Protein AF-M7SYP3-F1 (afdb_monomer_lite)

Secondary structure (DSSP, 8-state):
---S-HHHHHHHHHHHHHHHHHHHHHHHHHHHHHHHHHHHHHHHHHHHTTTS---------SS---EEEETTEEEEEPTTSSEEEE-TT----GGGS-SEEEETTEEEEE-TTS-EEEHHHHHHHHHHTT----SS--TTB-TT--B-------------------

Foldseek 3Di:
DDDDDVVVVVVVVVVVVVVVVVVVVVVVVVVVVVVVVVVVVVVVVVVVVQPDDDDDDDDDDDDPFQWDADLNFIWTQDPPNFKTHGDPPDPDALVSQDQWDDDDNWIWGRDPRNITGTPVVVVVVVVVVPPDPDPDDDPQDDPVGDGPPPDDDDDDPDDDDDDDDD

Organism: Eutypa lata (strain UCR-EL1) (NCBI:txid1287681)

Radius of gyration: 29.32 Å; chains: 1; bounding box: 77×57×72 Å

pLDDT: mean 72.44, std 20.49, range [32.34, 97.69]

Sequence (166 aa):
MQLINSTVYEKEAQSRSNAIEQTHRHKQLQKDNQEKAQFANFARQHAINATAPPSSMPGSGPASRFEILIDGISFQVLKGGNKLVKLPGDINPPNATPKVAFVGDVKFHRTRNGNLVRHGIVKAQQLVGGVKKVNEQCKTFSWNGIVFLKRTGFAYLFNYFSLAVW

Structure (mmCIF, N/CA/C/O backbone):
data_AF-M7SYP3-F1
#
_entry.id   AF-M7SYP3-F1
#
loop_
_atom_site.group_PDB
_atom_site.id
_atom_site.type_symbol
_atom_site.label_atom_id
_atom_site.label_alt_id
_atom_site.label_comp_id
_atom_site.label_asym_id
_atom_site.label_entity_id
_atom_site.label_seq_id
_atom_site.pdbx_PDB_ins_code
_atom_site.Cartn_x
_atom_site.Cartn_y
_atom_site.Cartn_z
_atom_site.occupancy
_atom_site.B_iso_or_equiv
_atom_site.auth_seq_id
_atom_site.auth_comp_id
_atom_site.auth_asym_id
_atom_site.auth_atom_id
_atom_site.pdbx_PDB_model_num
ATOM 1 N N . MET A 1 1 ? -49.955 3.562 43.962 1.00 47.97 1 MET A N 1
ATOM 2 C CA . MET A 1 1 ? -48.692 2.858 44.270 1.00 47.97 1 MET A CA 1
ATOM 3 C C . MET A 1 1 ? -47.768 2.982 43.066 1.00 47.97 1 MET A C 1
ATOM 5 O O . MET A 1 1 ? -48.069 2.391 42.039 1.00 47.97 1 MET A O 1
ATOM 9 N N . GLN A 1 2 ? -46.721 3.808 43.138 1.00 66.06 2 GLN A N 1
ATOM 10 C CA . GLN A 1 2 ? -45.706 3.904 42.078 1.00 66.06 2 GLN A CA 1
ATOM 11 C C . GLN A 1 2 ? -44.607 2.878 42.374 1.00 66.06 2 GLN A C 1
ATOM 13 O O . GLN A 1 2 ? -44.009 2.906 43.444 1.00 66.06 2 GLN A O 1
ATOM 18 N N . LEU A 1 3 ? -44.411 1.929 41.456 1.00 67.81 3 LEU A N 1
ATOM 19 C CA . LEU A 1 3 ? -43.646 0.699 41.694 1.00 67.81 3 LEU A CA 1
ATOM 20 C C . LEU A 1 3 ? -42.118 0.854 41.574 1.00 67.81 3 LEU A C 1
ATOM 22 O O . LEU A 1 3 ? -41.397 -0.093 41.866 1.00 67.81 3 LEU A O 1
ATOM 26 N N . ILE A 1 4 ? -41.607 2.001 41.118 1.00 70.25 4 ILE A N 1
ATOM 27 C CA . ILE A 1 4 ? -40.186 2.169 40.787 1.00 70.25 4 ILE A CA 1
ATOM 28 C C . ILE A 1 4 ? -39.718 3.538 41.278 1.00 70.25 4 ILE A C 1
ATOM 30 O O . ILE A 1 4 ? -40.290 4.564 40.915 1.00 70.25 4 ILE A O 1
ATOM 34 N N . ASN A 1 5 ? -38.661 3.554 42.090 1.00 83.81 5 ASN A N 1
ATOM 35 C CA . ASN A 1 5 ? -37.978 4.783 42.486 1.00 83.81 5 ASN A CA 1
ATOM 36 C C . ASN A 1 5 ? -37.242 5.363 41.264 1.00 83.81 5 ASN A C 1
ATOM 38 O O . ASN A 1 5 ? -36.190 4.858 40.868 1.00 83.81 5 ASN A O 1
ATOM 42 N N . SER A 1 6 ? -37.796 6.412 40.654 1.00 81.94 6 SER A N 1
ATOM 43 C CA . SER A 1 6 ? -37.253 7.050 39.443 1.00 81.94 6 SER A CA 1
ATOM 44 C C . SER A 1 6 ? -35.824 7.573 39.626 1.00 81.94 6 SER A C 1
ATOM 46 O O . SER A 1 6 ? -35.004 7.460 38.719 1.00 81.94 6 SER A O 1
ATOM 48 N N . THR A 1 7 ? -35.498 8.061 40.821 1.00 85.38 7 THR A N 1
ATOM 49 C CA . THR A 1 7 ? -34.176 8.604 41.173 1.00 85.38 7 THR A CA 1
ATOM 50 C C . THR A 1 7 ? -33.072 7.544 41.172 1.00 85.38 7 THR A C 1
ATOM 52 O O . THR A 1 7 ? -31.939 7.819 40.777 1.00 85.38 7 THR A O 1
ATOM 55 N N . VAL A 1 8 ? -33.392 6.311 41.579 1.00 85.56 8 VAL A N 1
ATOM 56 C CA . VAL A 1 8 ? -32.447 5.182 41.567 1.00 85.56 8 VAL A CA 1
ATOM 57 C C . VAL A 1 8 ? -32.167 4.755 40.129 1.00 85.56 8 VAL A C 1
ATOM 59 O O . VAL A 1 8 ? -31.009 4.563 39.759 1.00 85.56 8 VAL A O 1
ATOM 62 N N . TYR A 1 9 ? -33.211 4.687 39.300 1.00 85.31 9 TYR A N 1
ATOM 63 C CA . TYR A 1 9 ? -33.079 4.333 37.890 1.00 85.31 9 TYR A CA 1
ATOM 64 C C . TYR A 1 9 ? -32.232 5.350 37.114 1.00 85.31 9 TYR A C 1
ATOM 66 O O . TYR A 1 9 ? -31.342 4.963 36.361 1.00 85.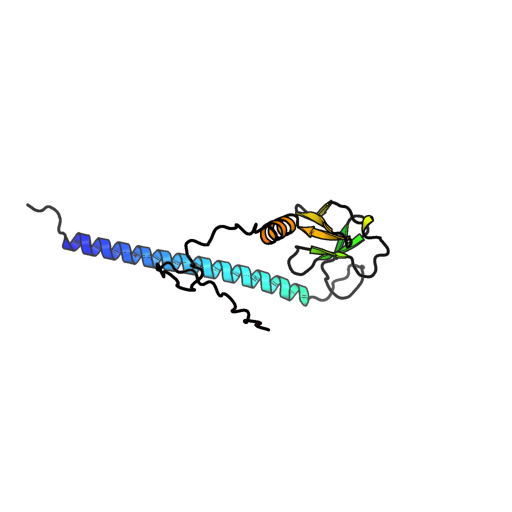31 9 TYR A O 1
ATOM 74 N N . GLU A 1 10 ? -32.460 6.647 37.328 1.00 90.12 10 GLU A N 1
ATOM 75 C CA . GLU A 1 10 ? -31.697 7.710 36.667 1.00 90.12 10 GLU A CA 1
ATOM 76 C C . GLU A 1 10 ? -30.211 7.678 37.057 1.00 90.12 10 GLU A C 1
ATOM 78 O O . GLU A 1 10 ? -29.333 7.724 36.190 1.00 90.12 10 GLU A O 1
ATOM 83 N N . LYS A 1 11 ? -29.913 7.483 38.349 1.00 91.56 11 LYS A N 1
ATOM 84 C CA . LYS A 1 11 ? -28.536 7.348 38.846 1.00 91.56 11 LYS A CA 1
ATOM 85 C C . LYS A 1 11 ? -27.820 6.137 38.240 1.00 91.56 11 LYS A C 1
ATOM 87 O O . LYS A 1 11 ? -26.661 6.245 37.831 1.00 91.56 11 LYS A O 1
ATOM 92 N N . GLU A 1 12 ? -28.490 4.987 38.165 1.00 92.88 12 GLU A N 1
ATOM 93 C CA . GLU A 1 12 ? -27.928 3.790 37.532 1.00 92.88 12 GLU A CA 1
ATOM 94 C C . GLU A 1 12 ? -27.741 3.963 36.024 1.00 92.88 12 GLU A C 1
ATOM 96 O O . GLU A 1 12 ? -26.705 3.565 35.490 1.00 92.88 12 GLU A O 1
ATOM 101 N N . ALA A 1 13 ? -28.700 4.579 35.331 1.00 92.06 13 ALA A N 1
ATOM 102 C CA . ALA A 1 13 ? -28.605 4.845 33.899 1.00 92.06 13 ALA A CA 1
ATOM 103 C C . ALA A 1 13 ? -27.395 5.736 33.576 1.00 92.06 13 ALA A C 1
ATOM 105 O O . ALA A 1 13 ? -26.619 5.428 32.666 1.00 92.06 13 ALA A O 1
ATOM 106 N N . GLN A 1 14 ? -27.173 6.786 34.370 1.00 94.31 14 GLN A N 1
ATOM 107 C CA . GLN A 1 14 ? -26.025 7.672 34.203 1.00 94.31 14 GLN A CA 1
ATOM 108 C C . GLN A 1 14 ? -24.701 6.967 34.530 1.00 94.31 14 GLN A C 1
ATOM 110 O O . GLN A 1 14 ? -23.728 7.094 33.785 1.00 94.31 14 GLN A O 1
ATOM 115 N N . SER A 1 15 ? -24.669 6.153 35.591 1.00 95.69 15 SER A N 1
ATOM 116 C CA . SER A 1 15 ? -23.502 5.329 35.930 1.00 95.69 15 SER A CA 1
ATOM 117 C C . SER A 1 15 ? -23.137 4.358 34.801 1.00 95.69 15 SER A C 1
ATOM 119 O O . SER A 1 15 ? -21.968 4.273 34.419 1.00 95.69 15 SER A O 1
ATOM 121 N N . ARG A 1 16 ? -24.133 3.690 34.203 1.00 94.31 16 ARG A N 1
ATOM 122 C CA . ARG A 1 16 ? -23.935 2.788 33.058 1.00 94.31 16 ARG A CA 1
ATOM 123 C C . ARG A 1 16 ? -23.399 3.532 31.839 1.00 94.31 16 ARG A C 1
ATOM 125 O O . ARG A 1 16 ? -22.436 3.065 31.237 1.00 94.31 16 ARG A O 1
ATOM 132 N N . SER A 1 17 ? -23.963 4.694 31.504 1.00 96.12 17 SER A N 1
ATOM 133 C CA . SER A 1 17 ? -23.477 5.519 30.388 1.00 96.12 17 SER A CA 1
ATOM 134 C C . SER A 1 17 ? -22.006 5.909 30.568 1.00 96.12 17 SER A C 1
ATOM 136 O O . SER A 1 17 ? -21.203 5.749 29.649 1.00 96.12 17 SER A O 1
ATOM 138 N N . ASN A 1 18 ? -21.627 6.343 31.772 1.00 96.88 18 ASN A N 1
ATOM 139 C CA . ASN A 1 18 ? -20.250 6.734 32.078 1.00 96.88 18 ASN A CA 1
ATOM 140 C C . ASN A 1 18 ? -19.284 5.542 31.989 1.00 96.88 18 ASN A C 1
ATOM 142 O O . ASN A 1 18 ? -18.198 5.665 31.421 1.00 96.88 18 ASN A O 1
ATOM 146 N N . ALA A 1 19 ? -19.679 4.374 32.506 1.00 95.69 19 ALA A N 1
ATOM 147 C CA . ALA A 1 19 ? -18.867 3.160 32.437 1.00 95.69 19 ALA A CA 1
ATOM 148 C C . ALA A 1 19 ? -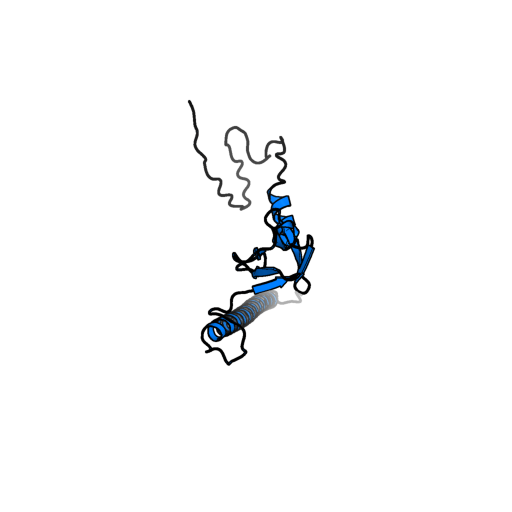18.667 2.674 30.989 1.00 95.69 19 ALA A C 1
ATOM 150 O O . ALA A 1 19 ? -17.572 2.239 30.615 1.00 95.69 19 ALA A O 1
ATOM 151 N N . ILE A 1 20 ? -19.704 2.790 30.151 1.00 96.88 20 ILE A N 1
ATOM 152 C CA . ILE A 1 20 ? -19.629 2.485 28.717 1.00 96.88 20 ILE A CA 1
ATOM 153 C C . ILE A 1 20 ? -18.622 3.421 28.047 1.00 96.88 20 ILE A C 1
ATOM 155 O O . ILE A 1 20 ? -17.693 2.947 27.391 1.00 96.88 20 ILE A O 1
ATOM 159 N N . GLU A 1 21 ? -18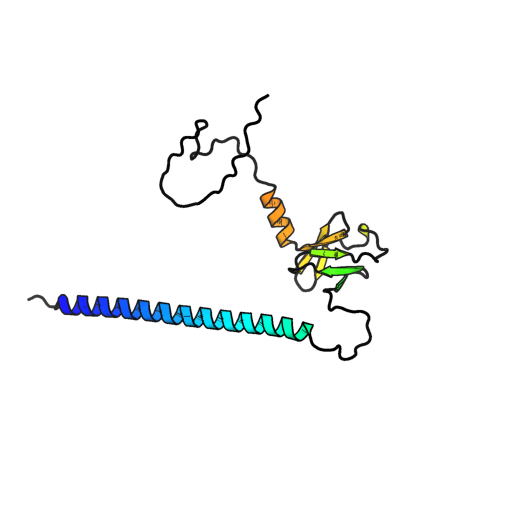.735 4.732 28.259 1.00 96.94 21 GLU A N 1
ATOM 160 C CA . GLU A 1 21 ? -17.829 5.706 27.651 1.00 96.94 21 GLU A CA 1
ATOM 161 C C . GLU A 1 21 ? -16.367 5.489 28.078 1.00 96.94 21 GLU A C 1
ATOM 163 O O . GLU A 1 21 ? -15.464 5.484 27.236 1.00 96.94 21 GLU A O 1
ATOM 168 N N . GLN A 1 22 ? -16.126 5.224 29.364 1.00 96.75 22 GLN A N 1
ATOM 169 C CA . GLN A 1 22 ? -14.796 4.882 29.875 1.00 96.75 22 GLN A CA 1
ATOM 170 C C . GLN A 1 22 ? -14.231 3.624 29.203 1.00 96.75 22 GLN A C 1
ATOM 172 O O . GLN A 1 22 ? -13.072 3.612 28.778 1.00 96.75 22 GLN A O 1
ATOM 177 N N . THR A 1 23 ? -15.058 2.590 29.035 1.00 97.06 23 THR A N 1
ATOM 178 C CA . THR A 1 23 ? -14.661 1.347 28.360 1.00 97.06 23 THR A CA 1
ATOM 179 C C . THR A 1 23 ? -14.327 1.589 26.886 1.00 97.06 23 THR A C 1
ATOM 181 O O . THR A 1 23 ? -13.336 1.056 26.383 1.00 97.06 23 THR A O 1
ATOM 184 N N . HIS A 1 24 ? -15.110 2.413 26.185 1.00 96.88 24 HIS A N 1
ATOM 185 C CA . HIS A 1 24 ? -14.836 2.785 24.795 1.00 96.88 24 HIS A CA 1
ATOM 186 C C . HIS A 1 24 ? -13.500 3.520 24.655 1.00 96.88 24 HIS A C 1
ATOM 188 O O . HIS A 1 24 ? -12.691 3.151 23.802 1.00 96.88 24 HIS A O 1
ATOM 194 N N . ARG A 1 25 ? -13.233 4.501 25.526 1.00 97.44 25 ARG A N 1
ATOM 195 C CA . ARG A 1 25 ? -11.963 5.244 25.537 1.00 97.44 25 ARG A CA 1
ATOM 196 C C . ARG A 1 25 ? -10.770 4.326 25.802 1.00 97.44 25 ARG A C 1
ATOM 198 O O . ARG A 1 25 ? -9.766 4.415 25.101 1.00 97.44 25 ARG A O 1
ATOM 205 N N . HIS A 1 26 ? -10.894 3.409 26.762 1.00 97.06 26 HIS A N 1
ATOM 206 C CA . HIS A 1 26 ? -9.837 2.444 27.066 1.00 97.06 26 HIS A CA 1
ATOM 207 C C . HIS A 1 26 ? -9.535 1.522 25.875 1.00 97.06 26 HIS A C 1
ATOM 209 O O . HIS A 1 26 ? -8.374 1.349 25.505 1.00 97.06 26 HIS A O 1
ATOM 215 N N . LYS A 1 27 ? -10.574 0.975 25.226 1.00 97.69 27 LYS A N 1
ATOM 216 C CA . LYS A 1 27 ? -10.414 0.126 24.034 1.00 97.69 27 LYS A CA 1
ATOM 217 C C . LYS A 1 27 ? -9.771 0.876 22.869 1.00 97.69 27 LYS A C 1
ATOM 219 O O . LYS A 1 27 ? -8.949 0.289 22.170 1.00 97.69 27 LYS A O 1
ATOM 224 N N . GLN A 1 28 ? -10.130 2.143 22.661 1.00 96.75 28 GLN A N 1
ATOM 225 C CA . GLN A 1 28 ? -9.520 2.958 21.612 1.00 96.75 28 GLN A CA 1
ATOM 226 C C . GLN A 1 28 ? -8.026 3.155 21.877 1.00 96.75 28 GLN A C 1
ATOM 228 O O . GLN A 1 28 ? -7.212 2.829 21.022 1.00 96.75 28 GLN A O 1
ATOM 233 N N . LEU A 1 29 ? -7.660 3.565 23.094 1.00 97.69 29 LEU A N 1
ATOM 234 C CA . LEU A 1 29 ? -6.260 3.754 23.472 1.00 97.69 29 LEU A CA 1
ATOM 235 C C . LEU A 1 29 ? -5.443 2.460 23.325 1.00 97.69 29 LEU A C 1
ATOM 237 O O . LEU A 1 29 ? -4.293 2.491 22.890 1.00 97.69 29 LEU A O 1
ATOM 241 N N . GLN A 1 30 ? -6.029 1.312 23.675 1.00 97.25 30 GLN A N 1
ATOM 242 C CA . GLN A 1 30 ? -5.369 0.018 23.520 1.00 97.25 30 GLN A CA 1
ATOM 243 C C . GLN A 1 30 ? -5.082 -0.301 22.046 1.00 97.25 30 GLN A C 1
ATOM 245 O O . GLN A 1 30 ? -3.974 -0.736 21.734 1.00 97.25 30 GLN A O 1
ATOM 250 N N . LYS A 1 31 ? -6.044 -0.057 21.147 1.00 96.88 31 LYS A N 1
ATOM 251 C CA . LYS A 1 31 ? -5.855 -0.233 19.699 1.00 96.88 31 LYS A CA 1
ATOM 252 C C . LYS A 1 31 ? -4.801 0.721 19.153 1.00 96.88 31 LYS A C 1
ATOM 254 O O . LYS A 1 31 ? -3.853 0.262 18.525 1.00 96.88 31 LYS A O 1
ATOM 259 N N . ASP A 1 32 ? -4.903 2.005 19.484 1.00 97.00 32 ASP A N 1
ATOM 260 C CA . ASP A 1 32 ? -3.958 3.028 19.031 1.00 97.00 32 ASP A CA 1
ATOM 261 C C . ASP A 1 32 ? -2.521 2.683 19.464 1.00 97.00 32 ASP A C 1
ATOM 263 O O . ASP A 1 32 ? -1.574 2.786 18.683 1.00 97.00 32 ASP A O 1
ATOM 267 N N . ASN A 1 33 ? -2.344 2.199 20.698 1.00 97.00 33 ASN A N 1
ATOM 268 C CA . ASN A 1 33 ? -1.043 1.763 21.202 1.00 97.00 33 ASN A CA 1
ATOM 269 C C . ASN A 1 33 ? -0.518 0.514 20.481 1.00 97.00 33 ASN A C 1
ATOM 271 O O . ASN A 1 33 ? 0.679 0.438 20.190 1.00 97.00 33 ASN A O 1
ATOM 275 N N . GLN A 1 34 ? -1.386 -0.456 20.179 1.00 96.75 34 GLN A N 1
ATOM 276 C CA . GLN A 1 34 ? -1.009 -1.643 19.409 1.00 96.75 34 GLN A CA 1
ATOM 277 C C . GLN A 1 34 ? -0.577 -1.269 17.989 1.00 96.75 34 GLN A C 1
ATOM 279 O O . GLN A 1 34 ? 0.475 -1.720 17.537 1.00 96.75 34 GLN A O 1
ATOM 284 N N . GLU A 1 35 ? -1.338 -0.414 17.306 1.00 95.81 35 GLU A N 1
ATOM 285 C CA . GLU A 1 35 ? -1.024 0.061 15.955 1.00 95.81 35 GLU A CA 1
ATOM 286 C C . GLU A 1 35 ? 0.282 0.860 15.937 1.00 95.81 35 GLU A C 1
ATOM 288 O O . GLU A 1 35 ? 1.160 0.609 15.107 1.00 95.81 35 GLU A O 1
ATOM 293 N N . LYS A 1 36 ? 0.477 1.755 16.912 1.00 95.94 36 LYS A N 1
ATOM 294 C CA . LYS A 1 36 ? 1.719 2.522 17.062 1.00 95.94 36 LYS A CA 1
ATOM 295 C C . LYS A 1 36 ? 2.930 1.618 17.296 1.00 95.94 36 LYS A C 1
ATOM 297 O O . LYS A 1 36 ? 3.985 1.855 16.709 1.00 95.94 36 LYS A O 1
ATOM 302 N N . ALA A 1 37 ? 2.798 0.580 18.124 1.00 94.44 37 ALA A N 1
ATOM 303 C CA . ALA A 1 37 ? 3.874 -0.379 18.373 1.00 94.44 37 ALA A CA 1
ATOM 304 C C . ALA A 1 37 ? 4.199 -1.212 17.123 1.00 94.44 37 ALA A C 1
ATOM 306 O O . ALA A 1 37 ? 5.372 -1.379 16.784 1.00 94.44 37 ALA A O 1
ATOM 307 N N . GLN A 1 38 ? 3.177 -1.684 16.403 1.00 93.56 38 GLN A N 1
ATOM 308 C CA . GLN A 1 38 ? 3.350 -2.403 15.138 1.00 93.56 38 GLN A CA 1
ATOM 309 C C . GLN A 1 38 ? 4.062 -1.535 14.097 1.00 93.56 38 GLN A C 1
ATOM 311 O O . GLN A 1 38 ? 5.045 -1.973 13.496 1.00 93.56 38 GLN A O 1
ATOM 316 N N . PHE A 1 39 ? 3.637 -0.278 13.946 1.00 90.81 39 PHE A N 1
ATOM 317 C CA . PHE A 1 39 ? 4.274 0.670 13.038 1.00 90.81 39 PHE A CA 1
ATOM 318 C C . PHE A 1 39 ? 5.733 0.951 13.424 1.00 90.81 39 PHE A C 1
ATOM 320 O O . PHE A 1 39 ? 6.621 0.909 12.572 1.00 90.81 39 PHE A O 1
ATOM 327 N N . ALA A 1 40 ? 6.012 1.180 14.710 1.00 92.56 40 ALA A N 1
ATOM 328 C CA . ALA A 1 40 ? 7.372 1.406 15.192 1.00 92.56 40 ALA A CA 1
ATOM 329 C C . ALA A 1 40 ? 8.282 0.185 14.965 1.00 92.56 40 ALA A C 1
ATOM 331 O O . ALA A 1 40 ? 9.452 0.341 14.618 1.00 92.56 40 ALA A O 1
ATOM 332 N N . ASN A 1 41 ? 7.762 -1.033 15.127 1.00 89.38 41 ASN A N 1
ATOM 333 C CA . ASN A 1 41 ? 8.502 -2.262 14.836 1.00 89.38 41 ASN A CA 1
ATOM 334 C C . ASN A 1 41 ? 8.836 -2.376 13.349 1.00 89.38 41 ASN A C 1
ATOM 336 O O . ASN A 1 41 ? 9.992 -2.621 13.008 1.00 89.38 41 ASN A O 1
ATOM 340 N N . PHE A 1 42 ? 7.857 -2.127 12.479 1.00 88.25 42 PHE A N 1
ATOM 341 C CA . PHE A 1 42 ? 8.055 -2.135 11.033 1.00 88.25 42 PHE A CA 1
ATOM 342 C C . PHE A 1 42 ? 9.103 -1.099 10.593 1.00 88.25 42 PHE A C 1
ATOM 344 O O . PHE A 1 42 ? 10.027 -1.418 9.844 1.00 88.25 42 PHE A O 1
ATOM 351 N N . ALA A 1 43 ? 9.021 0.127 11.121 1.00 88.06 43 ALA A N 1
ATOM 352 C CA . ALA A 1 43 ? 9.989 1.184 10.837 1.00 88.06 43 ALA A CA 1
ATOM 353 C C . ALA A 1 43 ? 11.408 0.818 11.310 1.00 88.06 43 ALA A C 1
ATOM 355 O O . ALA A 1 43 ? 12.374 1.038 10.579 1.00 88.06 43 ALA A O 1
ATOM 356 N N . ARG A 1 44 ? 11.550 0.213 12.501 1.00 85.12 44 ARG A N 1
ATOM 357 C CA . ARG A 1 44 ? 12.848 -0.253 13.017 1.00 85.12 44 ARG A CA 1
ATOM 358 C C . ARG A 1 44 ? 13.434 -1.390 12.187 1.00 85.12 44 ARG A C 1
ATOM 360 O O . ARG A 1 44 ? 14.619 -1.346 11.889 1.00 85.12 44 ARG A O 1
ATOM 367 N N . GLN A 1 45 ? 12.631 -2.371 11.780 1.00 77.69 45 GLN A N 1
ATOM 368 C CA . GLN A 1 45 ? 13.089 -3.458 10.904 1.00 77.69 45 GLN A CA 1
ATOM 369 C C . GLN A 1 45 ? 13.614 -2.916 9.568 1.00 77.69 45 GLN A C 1
ATOM 371 O O . GLN A 1 45 ? 14.686 -3.311 9.115 1.00 77.69 45 GLN A O 1
ATOM 376 N N . HIS A 1 46 ? 12.912 -1.944 8.980 1.00 67.38 46 HIS A N 1
ATOM 377 C CA . HIS A 1 46 ? 13.372 -1.280 7.762 1.00 67.38 46 HIS A CA 1
ATOM 378 C C . HIS A 1 46 ? 14.630 -0.422 7.964 1.00 67.38 46 HIS A C 1
ATOM 380 O O . HIS A 1 46 ? 15.452 -0.346 7.054 1.00 67.38 46 HIS A O 1
ATOM 386 N N . ALA A 1 47 ? 14.802 0.202 9.133 1.00 68.25 47 ALA A N 1
ATOM 387 C CA . ALA A 1 47 ? 15.996 0.984 9.449 1.00 68.25 47 ALA A CA 1
ATOM 388 C C . ALA A 1 47 ? 17.226 0.105 9.745 1.00 68.25 47 ALA A C 1
ATOM 390 O O . ALA A 1 47 ? 18.315 0.432 9.294 1.00 68.25 47 ALA A O 1
ATOM 391 N N . ILE A 1 48 ? 17.067 -1.022 10.448 1.00 59.09 48 ILE A N 1
ATOM 392 C CA . ILE A 1 48 ? 18.170 -1.947 10.776 1.00 59.09 48 ILE A CA 1
ATOM 393 C C . ILE A 1 48 ? 18.675 -2.673 9.519 1.00 59.09 48 ILE A C 1
ATOM 395 O O . ILE A 1 48 ? 19.881 -2.829 9.341 1.00 59.09 48 ILE A O 1
ATOM 399 N N . ASN A 1 49 ? 17.779 -3.030 8.592 1.00 56.25 49 ASN A N 1
ATOM 400 C CA . ASN A 1 49 ? 18.175 -3.567 7.285 1.00 56.25 49 ASN A CA 1
ATOM 401 C C . ASN A 1 49 ? 18.941 -2.553 6.414 1.00 56.25 49 ASN A C 1
ATOM 403 O O . ASN A 1 49 ? 19.556 -2.953 5.430 1.00 56.25 49 ASN A O 1
ATOM 407 N N . ALA A 1 50 ? 18.929 -1.259 6.757 1.00 56.88 50 ALA A N 1
ATOM 408 C CA . ALA A 1 50 ? 19.732 -0.245 6.076 1.00 56.88 50 ALA A CA 1
ATOM 409 C C . ALA A 1 50 ? 21.162 -0.110 6.646 1.00 56.88 50 ALA A C 1
ATOM 411 O O . ALA A 1 50 ? 21.995 0.534 6.011 1.00 56.88 50 ALA A O 1
ATOM 412 N N . THR A 1 51 ? 21.462 -0.707 7.809 1.00 51.03 51 THR A N 1
ATOM 413 C CA . THR A 1 51 ? 22.753 -0.571 8.519 1.00 51.03 51 THR A CA 1
ATOM 414 C C . THR A 1 51 ? 23.519 -1.881 8.729 1.00 51.03 51 THR A C 1
ATOM 416 O O . THR A 1 51 ? 24.637 -1.842 9.241 1.00 51.03 51 THR A O 1
ATOM 419 N N . ALA A 1 52 ? 22.975 -3.037 8.334 1.00 47.06 52 ALA A N 1
ATOM 420 C CA . ALA A 1 52 ? 23.709 -4.301 8.392 1.00 47.06 52 ALA A CA 1
ATOM 421 C C . ALA A 1 52 ? 24.780 -4.377 7.277 1.00 47.06 52 ALA A C 1
ATOM 423 O O . ALA A 1 52 ? 24.464 -4.108 6.114 1.00 47.06 52 ALA A O 1
ATOM 424 N N . PRO A 1 53 ? 26.038 -4.752 7.586 1.00 46.28 53 PRO A N 1
ATOM 425 C CA . PRO A 1 53 ? 27.049 -4.994 6.563 1.00 46.28 53 PRO A CA 1
ATOM 426 C C . PRO A 1 53 ? 26.639 -6.202 5.699 1.00 46.28 53 PRO A C 1
ATOM 428 O O . PRO A 1 53 ? 26.045 -7.153 6.216 1.00 46.28 53 PRO A O 1
ATOM 431 N N . PRO A 1 54 ? 26.935 -6.189 4.387 1.00 44.00 54 PRO A N 1
ATOM 432 C CA . PRO A 1 54 ? 26.495 -7.232 3.473 1.00 44.00 54 PRO A CA 1
ATOM 433 C C . PRO A 1 54 ? 27.218 -8.540 3.803 1.00 44.00 54 PRO A C 1
ATOM 435 O O . PRO A 1 54 ? 28.411 -8.689 3.538 1.00 44.00 54 PRO A O 1
ATOM 438 N N . SER A 1 55 ? 26.499 -9.509 4.368 1.00 42.12 55 SER A N 1
ATOM 439 C CA . SER A 1 55 ? 26.960 -10.896 4.391 1.00 42.12 55 SER A CA 1
ATOM 440 C C . SER A 1 55 ? 26.852 -11.456 2.972 1.00 42.12 55 SER A C 1
ATOM 442 O O . SER A 1 55 ? 25.780 -11.780 2.473 1.00 42.12 55 SER A O 1
ATOM 444 N N . SER A 1 56 ? 28.005 -11.442 2.304 1.00 40.97 56 SER A N 1
ATOM 445 C CA . SER A 1 56 ? 28.426 -12.248 1.155 1.00 40.97 56 SER A CA 1
ATOM 446 C C . SER A 1 56 ? 27.378 -13.192 0.541 1.00 40.97 56 SER A C 1
ATOM 448 O O . SER A 1 56 ? 27.336 -14.380 0.855 1.00 40.97 56 SER A O 1
ATOM 450 N N . MET A 1 57 ? 26.637 -12.678 -0.439 1.00 42.00 57 MET A N 1
ATOM 451 C CA . MET A 1 57 ? 26.263 -13.420 -1.645 1.00 42.00 57 MET A CA 1
ATOM 452 C C . MET A 1 57 ? 26.799 -12.619 -2.844 1.00 42.00 57 MET A C 1
ATOM 454 O O . MET A 1 57 ? 26.612 -11.399 -2.879 1.00 42.00 57 MET A O 1
ATOM 458 N N . PRO A 1 58 ? 27.532 -13.232 -3.790 1.00 42.53 58 PRO A N 1
ATOM 459 C CA . PRO A 1 58 ? 28.219 -12.487 -4.836 1.00 42.53 58 PRO A CA 1
ATOM 460 C C . PRO A 1 58 ? 27.211 -12.064 -5.912 1.00 42.53 58 PRO A C 1
ATOM 462 O O . PRO A 1 58 ? 26.710 -12.891 -6.667 1.00 42.53 58 PRO A O 1
ATOM 465 N N . GLY A 1 59 ? 26.903 -10.766 -5.966 1.00 36.81 59 GLY A N 1
ATOM 466 C CA . GLY A 1 59 ? 25.957 -10.198 -6.930 1.00 36.81 59 GLY A CA 1
ATOM 467 C C . GLY A 1 59 ? 25.812 -8.673 -6.856 1.00 36.81 59 GLY A C 1
ATOM 468 O O . GLY A 1 59 ? 24.713 -8.187 -6.658 1.00 36.81 59 GLY A O 1
ATOM 469 N N . SER A 1 60 ? 26.926 -7.945 -7.016 1.00 38.69 60 SER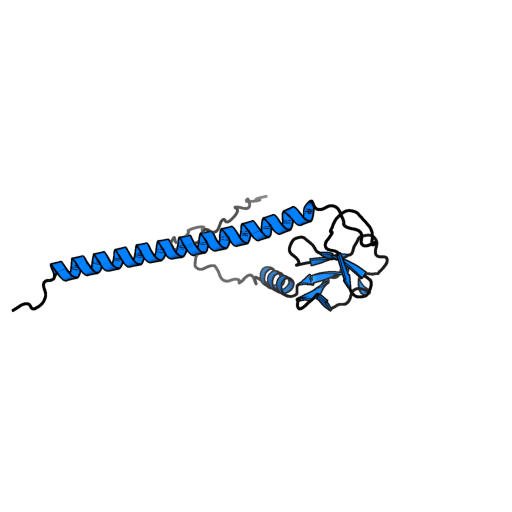 A N 1
ATOM 470 C CA . SER A 1 60 ? 27.038 -6.548 -7.501 1.00 38.69 60 SER A CA 1
ATOM 471 C C . SER A 1 60 ? 26.272 -5.390 -6.804 1.00 38.69 60 SER A C 1
ATOM 473 O O . SER A 1 60 ? 25.097 -5.156 -7.059 1.00 38.69 60 SER A O 1
ATOM 475 N N . GLY A 1 61 ? 27.016 -4.522 -6.092 1.00 39.12 61 GLY A N 1
ATOM 476 C CA . GLY A 1 61 ? 26.845 -3.051 -6.163 1.00 39.12 61 GLY A CA 1
ATOM 477 C C . GLY A 1 61 ? 26.073 -2.318 -5.037 1.00 39.12 61 GLY A C 1
ATOM 478 O O . GLY A 1 61 ? 25.046 -2.796 -4.568 1.00 39.12 61 GLY A O 1
ATOM 479 N N . PRO A 1 62 ? 26.516 -1.116 -4.588 1.00 49.25 62 PRO A N 1
ATOM 480 C CA . PRO A 1 62 ? 26.094 -0.501 -3.325 1.00 49.25 62 PRO A CA 1
ATOM 481 C C . PRO A 1 62 ? 24.772 0.280 -3.437 1.00 49.25 62 PRO A C 1
ATOM 483 O O . PRO A 1 62 ? 24.704 1.451 -3.825 1.00 49.25 62 PRO A O 1
ATOM 486 N N . ALA A 1 63 ? 23.690 -0.417 -3.126 1.00 46.38 63 ALA A N 1
ATOM 487 C CA . ALA A 1 63 ? 22.570 -0.056 -2.252 1.00 46.38 63 ALA A CA 1
ATOM 488 C C . ALA A 1 63 ? 21.480 -1.090 -2.549 1.00 46.38 63 ALA A C 1
ATOM 490 O O . ALA A 1 63 ? 21.348 -1.519 -3.689 1.00 46.38 63 ALA A O 1
ATOM 491 N N . SER A 1 64 ? 20.688 -1.489 -1.561 1.00 53.28 64 SER A N 1
ATOM 492 C CA . SER A 1 64 ? 19.559 -2.409 -1.731 1.00 53.28 64 SER A CA 1
ATOM 493 C C . SER A 1 64 ? 18.422 -1.752 -2.540 1.00 53.28 64 SER A C 1
ATOM 495 O O . SER A 1 64 ? 17.359 -1.408 -2.016 1.00 53.28 64 SER A O 1
ATOM 497 N N . ARG A 1 65 ? 18.684 -1.452 -3.811 1.00 61.00 65 ARG A N 1
ATOM 498 C CA . ARG A 1 65 ? 17.798 -0.724 -4.712 1.00 61.00 65 ARG A CA 1
ATOM 499 C C . ARG A 1 65 ? 16.762 -1.721 -5.190 1.00 61.00 65 ARG A C 1
ATOM 501 O O . ARG A 1 65 ? 17.100 -2.825 -5.584 1.00 61.00 65 ARG A O 1
ATOM 508 N N . PHE A 1 66 ? 15.498 -1.343 -5.081 1.00 77.19 66 PHE A N 1
ATOM 509 C CA . PHE A 1 66 ? 14.353 -2.167 -5.433 1.00 77.19 66 PHE A CA 1
ATOM 510 C C . PHE A 1 66 ? 14.370 -2.527 -6.928 1.00 77.19 66 PHE A C 1
ATOM 512 O O . PHE A 1 66 ? 13.694 -1.877 -7.715 1.00 77.19 66 PHE A O 1
ATOM 519 N N . GLU A 1 67 ? 15.168 -3.502 -7.339 1.00 84.44 67 GLU A N 1
ATOM 520 C CA . GLU A 1 67 ? 15.355 -3.891 -8.734 1.00 84.44 67 GLU A CA 1
ATOM 521 C C . GLU A 1 67 ? 14.643 -5.217 -9.012 1.00 84.44 67 GLU A C 1
ATOM 523 O O . GLU A 1 67 ? 14.671 -6.139 -8.200 1.00 84.44 67 GLU A O 1
ATOM 528 N N . ILE A 1 68 ? 13.937 -5.289 -10.138 1.00 87.19 68 ILE A N 1
ATOM 529 C CA . ILE A 1 68 ? 13.117 -6.432 -10.538 1.00 87.19 68 ILE A CA 1
ATOM 530 C C . ILE A 1 68 ? 13.412 -6.743 -11.998 1.00 87.19 68 ILE A C 1
ATOM 532 O O . ILE A 1 68 ? 13.303 -5.865 -12.854 1.00 87.19 68 ILE A O 1
ATOM 536 N N . LEU A 1 69 ? 13.731 -8.003 -12.280 1.00 88.56 69 LEU A N 1
ATOM 537 C CA . LEU A 1 69 ? 13.907 -8.504 -13.636 1.00 88.56 69 LEU A CA 1
ATOM 538 C C . LEU A 1 69 ? 12.558 -8.982 -14.190 1.00 88.56 69 LEU A C 1
ATOM 540 O O . LEU A 1 69 ? 11.913 -9.844 -13.595 1.00 88.56 69 LEU A O 1
ATOM 544 N N . ILE A 1 70 ? 12.131 -8.440 -15.327 1.00 87.69 70 ILE A N 1
ATOM 545 C CA . ILE A 1 70 ? 10.921 -8.869 -16.041 1.00 87.69 70 ILE A CA 1
ATOM 546 C C . ILE A 1 70 ? 11.306 -9.062 -17.505 1.00 87.69 70 ILE A C 1
ATOM 548 O O . ILE A 1 70 ? 11.749 -8.110 -18.143 1.00 87.69 70 ILE A O 1
ATOM 552 N N . ASP A 1 71 ? 11.158 -10.282 -18.025 1.00 84.31 71 ASP A N 1
ATOM 553 C CA . ASP A 1 71 ? 11.528 -10.659 -19.401 1.00 84.31 71 ASP A CA 1
ATOM 554 C C . ASP A 1 71 ? 12.958 -10.234 -19.795 1.00 84.31 71 ASP A C 1
ATOM 556 O O . ASP A 1 71 ? 13.208 -9.755 -20.899 1.00 84.31 71 ASP A O 1
ATOM 560 N N . GLY A 1 72 ? 13.911 -10.364 -18.864 1.00 83.81 72 GLY A N 1
ATOM 561 C CA . GLY A 1 72 ? 15.314 -9.993 -19.089 1.00 83.81 72 GLY A CA 1
ATOM 562 C C . GLY A 1 72 ? 15.597 -8.484 -19.077 1.00 83.81 72 GLY A C 1
ATOM 563 O O . GLY A 1 72 ? 16.689 -8.072 -19.458 1.00 83.81 72 GLY A O 1
ATOM 564 N N . ILE A 1 73 ? 14.635 -7.659 -18.650 1.00 86.12 73 ILE A N 1
ATOM 565 C CA . ILE A 1 73 ? 14.779 -6.204 -18.495 1.00 86.12 73 ILE A CA 1
ATOM 566 C C . ILE A 1 73 ? 14.759 -5.861 -17.005 1.00 86.12 73 ILE A C 1
ATOM 568 O O . ILE A 1 73 ? 13.900 -6.354 -16.269 1.00 86.12 73 ILE A O 1
ATOM 572 N N . SER A 1 74 ? 15.670 -4.993 -16.567 1.00 88.44 74 SER A N 1
ATOM 573 C CA . SER A 1 74 ? 15.825 -4.632 -15.161 1.00 88.44 74 SER A CA 1
ATOM 574 C C . SER A 1 74 ? 15.091 -3.330 -14.844 1.00 88.44 74 SER A C 1
ATOM 576 O O . SER A 1 74 ? 15.354 -2.259 -15.396 1.00 88.44 74 SER A O 1
ATOM 578 N N . PHE A 1 75 ? 14.145 -3.404 -13.914 1.00 88.25 75 PHE A N 1
ATOM 579 C CA . PHE A 1 75 ? 13.337 -2.267 -13.500 1.00 88.25 75 PHE A CA 1
ATOM 580 C C . PHE A 1 75 ? 13.596 -1.884 -12.056 1.00 88.25 75 PHE A C 1
ATOM 582 O O . PHE A 1 75 ? 13.581 -2.731 -11.175 1.00 88.25 75 PHE A O 1
ATOM 589 N N . GLN A 1 76 ? 13.683 -0.587 -11.792 1.00 90.31 76 GLN A N 1
ATOM 590 C CA . GLN A 1 76 ? 13.679 -0.027 -10.454 1.00 90.31 76 GLN A CA 1
ATOM 591 C C . GLN A 1 76 ? 12.251 0.301 -9.993 1.00 90.31 76 GLN A C 1
ATOM 593 O O . GLN A 1 76 ? 11.508 1.033 -10.653 1.00 90.31 76 GLN A O 1
ATOM 598 N N . VAL A 1 77 ? 11.862 -0.198 -8.827 1.00 88.88 77 VAL A N 1
ATOM 599 C CA . VAL A 1 77 ? 10.602 0.121 -8.158 1.00 88.88 77 VAL A CA 1
ATOM 600 C C . VAL A 1 77 ? 10.715 1.510 -7.538 1.00 88.88 77 VAL A C 1
ATOM 602 O O . VAL A 1 77 ? 11.591 1.788 -6.717 1.00 88.88 77 VAL A O 1
ATOM 605 N N . LEU A 1 78 ? 9.794 2.395 -7.908 1.00 84.25 78 LEU A N 1
ATOM 606 C CA . LEU A 1 78 ? 9.708 3.723 -7.314 1.00 84.25 78 LEU A CA 1
ATOM 607 C C . LEU A 1 78 ? 9.155 3.642 -5.881 1.00 84.25 78 LEU A C 1
ATOM 609 O O . LEU A 1 78 ? 8.366 2.746 -5.563 1.00 84.25 78 LEU A O 1
ATOM 613 N N . LYS A 1 79 ? 9.512 4.617 -5.031 1.00 70.75 79 LYS A N 1
ATOM 614 C CA . LYS A 1 79 ? 8.986 4.752 -3.661 1.00 70.75 79 LYS A CA 1
ATOM 615 C C . LYS A 1 79 ? 7.454 4.607 -3.676 1.00 70.75 79 LYS A C 1
ATOM 617 O O . LYS A 1 79 ? 6.763 5.416 -4.291 1.00 70.75 79 LYS A O 1
ATOM 622 N N . GLY A 1 80 ? 6.939 3.542 -3.055 1.00 74.44 80 GLY A N 1
ATOM 623 C CA . GLY A 1 80 ? 5.508 3.207 -3.021 1.00 74.44 80 GLY A CA 1
ATOM 624 C C . GLY A 1 80 ? 5.053 2.027 -3.894 1.00 74.44 80 GLY A C 1
ATOM 625 O O . GLY A 1 80 ? 3.863 1.736 -3.905 1.00 74.44 80 GLY A O 1
ATOM 626 N N . GLY A 1 81 ? 5.932 1.329 -4.629 1.00 81.88 81 GLY A N 1
ATOM 627 C CA . GLY A 1 81 ? 5.588 0.022 -5.237 1.00 81.88 81 GLY A CA 1
ATOM 628 C C . GLY A 1 81 ? 4.573 0.072 -6.389 1.00 81.88 81 GLY A C 1
ATOM 629 O O . GLY A 1 81 ? 3.916 -0.917 -6.726 1.00 81.88 81 GLY A O 1
ATOM 630 N N . ASN A 1 82 ? 4.405 1.259 -6.960 1.00 87.69 82 ASN A N 1
ATOM 631 C CA . ASN A 1 82 ? 3.295 1.621 -7.835 1.00 87.69 82 ASN A CA 1
ATOM 632 C C . ASN A 1 82 ? 3.706 1.784 -9.302 1.00 87.69 82 ASN A C 1
ATOM 634 O O . ASN A 1 82 ? 2.873 1.706 -10.211 1.00 87.69 82 ASN A O 1
ATOM 638 N N . LYS A 1 83 ? 5.003 1.990 -9.523 1.00 89.88 83 LYS A N 1
ATOM 639 C CA . LYS A 1 83 ? 5.623 2.186 -10.825 1.00 89.88 83 LYS A CA 1
ATOM 640 C C . LYS A 1 83 ? 6.987 1.512 -10.831 1.00 89.88 83 LYS A C 1
ATOM 642 O O . LYS A 1 83 ? 7.745 1.672 -9.876 1.00 89.88 83 LYS A O 1
ATOM 647 N N . LEU A 1 84 ? 7.280 0.810 -11.916 1.00 90.69 84 LEU A N 1
ATOM 648 C CA . LEU A 1 84 ? 8.586 0.241 -12.212 1.00 90.69 84 LEU A CA 1
ATOM 649 C C . LEU A 1 84 ? 9.182 1.035 -13.376 1.00 90.69 84 LEU A C 1
ATOM 651 O O . LEU A 1 84 ? 8.535 1.215 -14.415 1.00 90.69 84 LEU A O 1
ATOM 655 N N . VAL A 1 85 ? 10.379 1.569 -13.171 1.00 89.25 85 VAL A N 1
ATOM 656 C CA . VAL A 1 85 ? 11.103 2.422 -14.116 1.00 89.25 85 VAL A CA 1
ATOM 657 C C . VAL A 1 85 ? 12.270 1.629 -14.678 1.00 89.25 85 VAL A C 1
ATOM 659 O O . VAL A 1 85 ? 12.980 0.992 -13.911 1.00 89.25 85 VAL A O 1
ATOM 662 N N . LYS A 1 86 ? 12.474 1.650 -15.996 1.00 87.75 86 LYS A N 1
ATOM 663 C CA . LYS A 1 86 ? 13.642 0.989 -16.597 1.00 87.75 86 LYS A CA 1
ATOM 664 C C . LYS A 1 86 ? 14.941 1.573 -16.050 1.00 87.75 86 LYS A C 1
ATOM 666 O O . LYS A 1 86 ? 15.043 2.793 -15.903 1.00 87.75 86 LYS A O 1
ATOM 671 N N . LEU A 1 87 ? 15.928 0.721 -15.788 1.00 83.19 87 LEU A N 1
ATOM 672 C CA . LEU A 1 87 ? 17.256 1.198 -15.429 1.00 83.19 87 LEU A CA 1
ATOM 673 C C . LEU A 1 87 ? 17.924 1.883 -16.637 1.00 83.19 87 LEU A C 1
ATOM 675 O O . LEU A 1 87 ? 17.780 1.416 -17.769 1.00 83.19 87 LEU A O 1
ATOM 679 N N . PRO A 1 88 ? 18.675 2.981 -16.427 1.00 69.00 88 PRO A N 1
ATOM 680 C CA . PRO A 1 88 ? 19.294 3.765 -17.502 1.00 69.00 88 PRO A CA 1
ATOM 681 C C . PRO A 1 88 ? 20.483 3.080 -18.217 1.00 69.00 88 PRO A C 1
ATOM 683 O O . PRO A 1 88 ? 21.277 3.762 -18.854 1.00 69.00 88 PRO A O 1
ATOM 686 N N . GLY A 1 89 ? 20.608 1.752 -18.146 1.00 68.62 89 GLY A N 1
ATOM 687 C CA . GLY A 1 89 ? 21.632 0.958 -18.841 1.00 68.62 89 GLY A CA 1
ATOM 688 C C . GLY A 1 89 ? 21.071 -0.142 -19.749 1.00 68.62 89 GLY A C 1
ATOM 689 O O . GLY A 1 89 ? 21.843 -0.845 -20.395 1.00 68.62 89 GLY A O 1
ATOM 690 N N . ASP A 1 90 ? 19.746 -0.300 -19.819 1.00 70.12 90 ASP A N 1
ATOM 691 C CA . ASP A 1 90 ? 19.126 -1.346 -20.629 1.00 70.12 90 ASP A CA 1
ATOM 692 C C . ASP A 1 90 ? 19.063 -0.940 -22.110 1.00 70.12 90 ASP A C 1
ATOM 694 O O . ASP A 1 90 ? 18.391 0.021 -22.485 1.00 70.12 90 ASP A O 1
ATOM 698 N N . ILE A 1 91 ? 19.703 -1.734 -22.973 1.00 74.31 91 ILE A N 1
ATOM 699 C CA . ILE A 1 91 ? 19.724 -1.569 -24.444 1.00 74.31 91 ILE A CA 1
ATOM 700 C C . ILE A 1 91 ? 18.349 -1.896 -25.077 1.00 74.31 91 ILE A C 1
ATOM 702 O O . ILE A 1 91 ? 18.091 -1.635 -26.252 1.00 74.31 91 ILE A O 1
ATOM 706 N N . ASN A 1 92 ? 17.424 -2.451 -24.289 1.00 77.75 92 ASN A N 1
ATOM 707 C CA . ASN A 1 92 ? 16.145 -2.958 -24.766 1.00 77.75 92 ASN A CA 1
ATOM 708 C C . ASN A 1 92 ? 15.142 -1.833 -25.098 1.00 77.75 92 ASN A C 1
ATOM 710 O O . ASN A 1 92 ? 14.761 -1.055 -24.207 1.00 77.75 92 ASN A O 1
ATOM 714 N N . PRO A 1 93 ? 14.598 -1.784 -26.334 1.00 78.12 93 PRO A N 1
ATOM 715 C CA . PRO A 1 93 ? 13.656 -0.745 -26.734 1.00 78.12 93 PRO A CA 1
ATOM 716 C C . PRO A 1 93 ? 12.372 -0.776 -25.880 1.00 78.12 93 PRO A C 1
ATOM 718 O O . PRO A 1 93 ? 12.030 -1.799 -25.277 1.00 78.12 93 PRO A O 1
ATOM 721 N N . PRO A 1 94 ? 11.585 0.316 -25.825 1.00 76.25 94 PRO A N 1
ATOM 722 C CA . PRO A 1 94 ? 10.316 0.356 -25.084 1.00 76.25 94 PRO A CA 1
ATOM 723 C C . PRO A 1 94 ? 9.328 -0.758 -25.462 1.00 76.25 94 PRO A C 1
ATOM 725 O O . PRO A 1 94 ? 8.539 -1.189 -24.624 1.00 76.25 94 PRO A O 1
ATOM 728 N N . ASN A 1 95 ? 9.396 -1.247 -26.705 1.00 78.94 95 ASN A N 1
ATOM 729 C CA . ASN A 1 95 ? 8.552 -2.329 -27.211 1.00 78.94 95 ASN A CA 1
ATOM 730 C C . ASN A 1 95 ? 8.938 -3.719 -26.695 1.00 78.94 95 ASN A C 1
ATOM 732 O O . ASN A 1 95 ? 8.068 -4.583 -26.666 1.00 78.94 95 ASN A O 1
ATOM 736 N N . ALA A 1 96 ? 10.190 -3.916 -26.266 1.00 84.31 96 ALA A N 1
ATOM 737 C CA . ALA A 1 96 ? 10.647 -5.179 -25.685 1.00 84.31 96 ALA A CA 1
ATOM 738 C C . ALA A 1 96 ? 10.021 -5.437 -24.306 1.00 84.31 96 ALA A C 1
ATOM 740 O O . ALA A 1 96 ? 9.941 -6.573 -23.861 1.00 84.31 96 ALA A O 1
ATOM 741 N N . THR A 1 97 ? 9.534 -4.390 -23.632 1.00 87.19 97 THR A N 1
ATOM 742 C CA . THR A 1 97 ? 8.809 -4.554 -22.372 1.00 87.19 97 THR A CA 1
ATOM 743 C C . THR A 1 97 ? 7.432 -5.162 -22.627 1.00 87.19 97 THR A C 1
ATOM 745 O O . THR A 1 97 ? 6.691 -4.656 -23.488 1.00 87.19 97 THR A O 1
ATOM 748 N N . PRO A 1 98 ? 7.031 -6.186 -21.857 1.00 90.38 98 PRO A N 1
ATOM 749 C CA . PRO A 1 98 ? 5.716 -6.793 -21.993 1.00 90.38 98 PRO A CA 1
ATOM 750 C C . PRO A 1 98 ? 4.608 -5.767 -21.746 1.00 90.38 98 PRO A C 1
ATOM 752 O O . PRO A 1 98 ? 4.708 -4.894 -20.883 1.00 90.38 98 PRO A O 1
ATOM 755 N N . LYS A 1 99 ? 3.514 -5.856 -22.514 1.00 91.25 99 LYS A N 1
ATOM 756 C CA . LYS A 1 99 ? 2.359 -4.944 -22.381 1.00 91.25 99 LYS A CA 1
ATOM 757 C C . LYS A 1 99 ? 1.686 -5.067 -21.009 1.00 91.25 99 LYS A C 1
ATOM 759 O O . LYS A 1 99 ? 1.133 -4.089 -20.497 1.00 91.25 99 LYS A O 1
ATOM 764 N N . VAL A 1 100 ? 1.717 -6.273 -20.452 1.00 90.44 100 VAL A N 1
ATOM 765 C CA . VAL A 1 100 ? 1.195 -6.629 -19.138 1.00 90.44 100 VAL A CA 1
ATOM 766 C C . VAL A 1 100 ? 2.254 -7.471 -18.444 1.00 90.44 100 VAL A C 1
ATOM 768 O O . VAL A 1 100 ? 2.698 -8.454 -19.022 1.00 90.44 100 VAL A O 1
ATOM 771 N N . ALA A 1 101 ? 2.623 -7.098 -17.225 1.00 91.81 101 ALA A N 1
ATOM 772 C CA . ALA A 1 101 ? 3.538 -7.866 -16.389 1.00 91.81 101 ALA A CA 1
ATOM 773 C C . ALA A 1 101 ? 2.885 -8.147 -1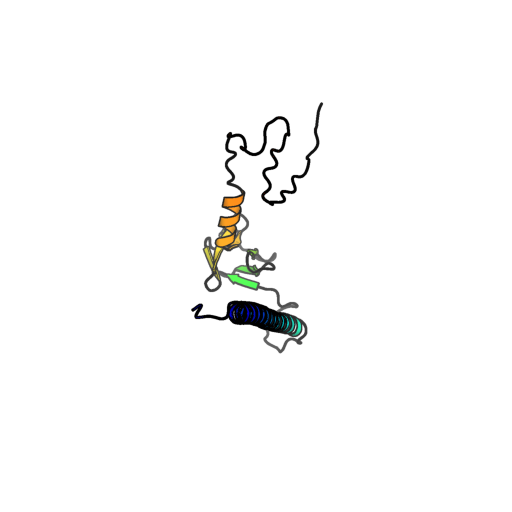5.036 1.00 91.81 101 ALA A C 1
ATOM 775 O O . ALA A 1 101 ? 2.161 -7.296 -14.508 1.00 91.81 101 ALA A O 1
ATOM 776 N N . PHE A 1 102 ? 3.153 -9.324 -14.481 1.00 91.38 102 PHE A N 1
ATOM 777 C CA . PHE A 1 102 ? 2.748 -9.693 -13.131 1.00 91.38 102 PHE A CA 1
ATOM 778 C C . PHE A 1 102 ? 3.988 -9.729 -12.248 1.00 91.38 102 PHE A C 1
ATOM 780 O O . PHE A 1 102 ? 4.971 -10.386 -12.578 1.00 91.38 102 PHE A O 1
ATOM 787 N N . VAL A 1 103 ? 3.948 -8.987 -11.147 1.00 88.50 103 VAL A N 1
ATOM 788 C CA . VAL A 1 103 ? 4.988 -9.016 -10.117 1.00 88.50 103 VAL A CA 1
ATOM 789 C C . VAL A 1 103 ? 4.295 -9.445 -8.832 1.00 88.50 103 VAL A C 1
ATOM 791 O O . VAL A 1 103 ? 3.518 -8.672 -8.262 1.00 88.50 103 VAL A O 1
ATOM 794 N N . GLY A 1 104 ? 4.495 -10.706 -8.442 1.00 86.31 104 GLY A N 1
ATOM 795 C CA . GLY A 1 104 ? 3.592 -11.388 -7.511 1.00 86.31 104 GLY A CA 1
ATOM 796 C C . GLY A 1 104 ? 2.167 -11.404 -8.075 1.00 86.31 104 GLY A C 1
ATOM 797 O O . GLY A 1 104 ? 1.971 -11.656 -9.262 1.00 86.31 104 GLY A O 1
ATOM 798 N N . ASP A 1 105 ? 1.186 -11.015 -7.263 1.00 86.75 105 ASP A N 1
ATOM 799 C CA . ASP A 1 105 ? -0.232 -10.975 -7.664 1.00 86.75 105 ASP A CA 1
ATOM 800 C C . ASP A 1 105 ? -0.667 -9.630 -8.271 1.00 86.75 105 ASP A C 1
ATOM 802 O O . ASP A 1 105 ? -1.846 -9.377 -8.540 1.00 86.75 105 ASP A O 1
ATOM 806 N N . VAL A 1 106 ? 0.279 -8.711 -8.471 1.00 87.62 106 VAL A N 1
ATOM 807 C CA . VAL A 1 106 ? -0.019 -7.352 -8.916 1.00 87.62 106 VAL A CA 1
ATOM 808 C C . VAL A 1 106 ? 0.173 -7.230 -10.420 1.00 87.62 106 VAL A C 1
ATOM 810 O O . VAL A 1 106 ? 1.269 -7.406 -10.948 1.00 87.62 106 VAL A O 1
ATOM 813 N N . LYS A 1 107 ? -0.897 -6.816 -11.103 1.00 92.38 107 LYS A N 1
ATOM 814 C CA . LYS A 1 107 ? -0.890 -6.523 -12.537 1.00 92.38 107 LYS A CA 1
ATOM 815 C C . LYS A 1 107 ? -0.348 -5.124 -12.836 1.00 92.38 107 LYS A C 1
ATOM 817 O O . LYS A 1 107 ? -0.899 -4.115 -12.376 1.00 92.38 107 LYS A O 1
ATOM 822 N N . PHE A 1 108 ? 0.661 -5.061 -13.694 1.00 93.06 108 PHE A N 1
ATOM 823 C CA . PHE A 1 108 ? 1.230 -3.835 -14.239 1.00 93.06 108 PHE A CA 1
ATOM 824 C C . PHE A 1 108 ? 0.957 -3.708 -15.739 1.00 93.06 108 PHE A C 1
ATOM 826 O O . PHE A 1 108 ? 0.916 -4.699 -16.464 1.00 93.06 108 PHE A O 1
ATOM 833 N N . HIS A 1 109 ? 0.793 -2.473 -16.208 1.00 92.56 109 HIS A N 1
ATOM 834 C CA . HIS A 1 109 ? 0.630 -2.130 -17.618 1.00 92.56 109 HIS A CA 1
ATOM 835 C C . HIS A 1 109 ? 1.784 -1.274 -18.124 1.00 92.56 109 HIS A C 1
ATOM 837 O O . HIS A 1 109 ? 2.238 -0.352 -17.441 1.00 92.56 109 HIS A O 1
ATOM 843 N N . ARG A 1 110 ? 2.212 -1.550 -19.356 1.00 91.62 110 ARG A N 1
ATOM 844 C CA . ARG A 1 110 ? 3.250 -0.786 -20.045 1.00 91.62 110 ARG A CA 1
ATOM 845 C C . ARG A 1 110 ? 2.752 0.590 -20.471 1.00 91.62 110 ARG A C 1
ATOM 847 O O . ARG A 1 110 ? 1.684 0.731 -21.061 1.00 91.62 110 ARG A O 1
ATOM 854 N N . THR A 1 111 ? 3.579 1.596 -20.234 1.00 89.12 111 THR A N 1
ATOM 855 C CA . THR A 1 111 ? 3.424 2.968 -20.735 1.00 89.12 111 THR A CA 1
ATOM 856 C C . THR A 1 111 ? 4.140 3.150 -22.075 1.00 89.12 111 THR A C 1
ATOM 858 O O . THR A 1 111 ? 4.976 2.333 -22.457 1.00 89.12 111 THR A O 1
ATOM 861 N N . ARG A 1 112 ? 3.880 4.253 -22.789 1.00 86.94 112 ARG A N 1
ATOM 862 C CA . ARG A 1 112 ? 4.575 4.569 -24.054 1.00 86.94 112 ARG A CA 1
ATOM 863 C C . ARG A 1 112 ? 6.105 4.581 -23.912 1.00 86.94 112 ARG A C 1
ATOM 865 O O . ARG A 1 112 ? 6.805 4.170 -24.827 1.00 86.94 112 ARG A O 1
ATOM 872 N N . ASN A 1 113 ? 6.602 4.978 -22.742 1.00 84.31 113 ASN A N 1
ATOM 873 C CA . ASN A 1 113 ? 8.033 5.100 -22.457 1.00 84.31 113 ASN A CA 1
ATOM 874 C C . ASN A 1 113 ? 8.673 3.761 -22.037 1.00 84.31 113 ASN A C 1
ATOM 876 O O . ASN A 1 113 ? 9.850 3.729 -21.703 1.00 84.31 113 ASN A O 1
ATOM 880 N N . GLY A 1 114 ? 7.908 2.663 -22.001 1.00 85.75 114 GLY A N 1
ATOM 881 C CA . GLY A 1 114 ? 8.404 1.349 -21.580 1.00 85.75 114 GLY A CA 1
ATOM 882 C C . GLY A 1 114 ? 8.460 1.140 -20.063 1.00 85.75 114 GLY A C 1
ATOM 883 O O . GLY A 1 114 ? 8.977 0.124 -19.623 1.00 85.75 114 GLY A O 1
ATOM 884 N N . ASN A 1 115 ? 7.910 2.056 -19.257 1.00 90.94 115 ASN A N 1
ATOM 885 C CA . ASN A 1 115 ? 7.750 1.858 -17.810 1.00 90.94 115 ASN A CA 1
ATOM 886 C C . ASN A 1 115 ? 6.479 1.061 -17.506 1.00 90.94 115 ASN A C 1
ATOM 888 O O . ASN A 1 115 ? 5.511 1.145 -18.268 1.00 90.94 115 ASN A O 1
ATOM 892 N N . LEU A 1 116 ? 6.442 0.387 -16.361 1.00 91.50 116 LEU A N 1
ATOM 893 C CA . LEU A 1 116 ? 5.300 -0.403 -15.905 1.00 91.50 116 LEU A CA 1
ATOM 894 C C . LEU A 1 116 ? 4.571 0.308 -14.759 1.00 91.50 116 LEU A C 1
ATOM 896 O O . LEU A 1 116 ? 5.194 0.768 -13.806 1.00 91.50 116 LEU A O 1
ATOM 900 N N . VAL A 1 117 ? 3.244 0.413 -14.841 1.00 91.38 117 VAL A N 1
ATOM 901 C CA . VAL A 1 117 ? 2.402 1.079 -13.829 1.00 91.38 117 VAL A CA 1
ATOM 902 C C . VAL A 1 117 ? 1.311 0.131 -13.344 1.00 91.38 117 VAL A C 1
ATOM 904 O O . VAL A 1 117 ? 0.676 -0.553 -14.147 1.00 91.38 117 VAL A O 1
ATOM 907 N N . ARG A 1 118 ? 1.079 0.096 -12.029 1.00 91.44 118 ARG A N 1
ATOM 908 C CA . ARG A 1 118 ? 0.056 -0.745 -11.392 1.00 91.44 118 ARG A CA 1
ATOM 909 C C . ARG A 1 118 ? -1.343 -0.426 -11.940 1.00 91.44 118 ARG A C 1
ATOM 911 O O . ARG A 1 118 ? -1.747 0.737 -11.985 1.00 91.44 118 ARG A O 1
ATOM 918 N N . HIS A 1 119 ? -2.121 -1.457 -12.279 1.00 79.94 119 HIS A N 1
ATOM 919 C CA . HIS A 1 119 ? -3.455 -1.333 -12.891 1.00 79.94 119 HIS A CA 1
ATOM 920 C C . HIS A 1 119 ? -4.435 -0.424 -12.108 1.00 79.94 119 HIS A C 1
ATOM 922 O O . HIS A 1 119 ? -5.215 0.304 -12.718 1.00 79.94 119 HIS A O 1
ATOM 928 N N . GLY A 1 120 ? -4.368 -0.407 -10.769 1.00 69.38 120 GLY A N 1
ATOM 929 C CA . GLY A 1 120 ? -5.251 0.410 -9.918 1.00 69.38 120 GLY A CA 1
ATOM 930 C C . GLY A 1 120 ? -5.031 1.928 -10.013 1.00 69.38 120 GLY A C 1
ATOM 931 O O . GLY A 1 120 ? -5.976 2.695 -9.863 1.00 69.38 120 GLY A O 1
ATOM 932 N N . ILE A 1 121 ? -3.814 2.377 -10.330 1.00 61.84 121 ILE A N 1
ATOM 933 C CA . ILE A 1 121 ? -3.470 3.812 -10.409 1.00 61.84 121 ILE A CA 1
ATOM 934 C C . ILE A 1 121 ? -3.856 4.392 -11.761 1.00 61.84 121 ILE A C 1
ATOM 936 O O . ILE A 1 121 ? -4.339 5.519 -11.844 1.00 61.84 121 ILE A O 1
ATOM 940 N N . VAL A 1 122 ? -3.696 3.593 -12.818 1.00 58.47 122 VAL A N 1
ATOM 941 C CA . VAL A 1 122 ? -4.099 3.964 -14.179 1.00 58.47 122 VAL A CA 1
ATOM 942 C C . VAL A 1 122 ? -5.593 4.301 -14.221 1.00 58.47 122 VAL A C 1
ATOM 944 O O . VAL A 1 122 ? -5.983 5.286 -14.845 1.00 58.47 122 VAL A O 1
ATOM 947 N N . LYS A 1 123 ? -6.424 3.540 -13.496 1.00 57.09 123 LYS A N 1
ATOM 948 C CA . LYS A 1 123 ? -7.868 3.795 -13.393 1.00 57.09 123 LYS A CA 1
ATOM 949 C C . LYS A 1 123 ? -8.195 5.069 -12.612 1.00 57.09 123 LYS A C 1
ATOM 951 O O . LYS A 1 123 ? -9.038 5.838 -13.056 1.00 57.09 123 LYS A O 1
ATOM 956 N N . ALA A 1 124 ? -7.511 5.332 -11.495 1.00 50.56 124 ALA A N 1
ATOM 957 C CA . ALA A 1 124 ? -7.733 6.548 -10.710 1.00 50.56 124 ALA A CA 1
ATOM 958 C C . ALA A 1 124 ? -7.420 7.821 -11.519 1.00 50.56 124 ALA A C 1
ATOM 960 O O . ALA A 1 124 ? -8.214 8.754 -11.519 1.00 50.56 124 ALA A O 1
ATOM 961 N N . GLN A 1 125 ? -6.324 7.846 -12.285 1.00 54.97 125 GLN A N 1
ATOM 962 C CA . GLN A 1 125 ? -5.991 8.998 -13.136 1.00 54.97 125 GLN A CA 1
ATOM 963 C C . GLN A 1 125 ? -6.964 9.187 -14.312 1.00 54.97 125 GLN A C 1
ATOM 965 O O . GLN A 1 125 ? -7.301 10.324 -14.639 1.00 54.97 125 GLN A O 1
ATOM 970 N N . GLN A 1 126 ? -7.463 8.103 -14.918 1.00 54.38 126 GLN A N 1
ATOM 971 C CA . GLN A 1 126 ? -8.507 8.183 -15.951 1.00 54.38 126 GLN A CA 1
ATOM 972 C C . GLN A 1 126 ? -9.819 8.772 -15.416 1.00 54.38 126 GLN A C 1
ATOM 974 O O . GLN A 1 126 ? -10.486 9.516 -16.130 1.00 54.38 126 GLN A O 1
ATOM 979 N N . LEU A 1 127 ? -10.168 8.488 -14.158 1.00 52.12 127 LEU A N 1
ATOM 980 C CA . LEU A 1 127 ? -11.340 9.076 -13.505 1.00 52.12 127 LEU A CA 1
ATOM 981 C C . LEU A 1 127 ? -11.130 10.563 -13.172 1.00 52.12 127 LEU A C 1
ATOM 983 O O . LEU A 1 127 ? -12.051 11.356 -13.338 1.00 52.12 127 LEU A O 1
ATOM 987 N N . VAL A 1 128 ? -9.918 10.964 -12.773 1.00 52.88 128 VAL A N 1
ATOM 988 C CA . VAL A 1 128 ? -9.587 12.368 -12.453 1.00 52.88 128 VAL A CA 1
ATOM 989 C C . VAL A 1 128 ? -9.551 13.251 -13.710 1.00 52.88 128 VAL A C 1
ATOM 991 O O . VAL A 1 128 ? -9.988 14.397 -13.666 1.00 52.88 128 VAL A O 1
ATOM 994 N N . GLY A 1 129 ? -9.096 12.725 -14.852 1.00 53.19 129 GLY A N 1
ATOM 995 C CA . GLY A 1 129 ? -9.124 13.435 -16.141 1.00 53.19 129 GLY A CA 1
ATOM 996 C C . GLY A 1 129 ? -10.489 13.436 -16.845 1.00 53.19 129 GLY A C 1
ATOM 997 O O . GLY A 1 129 ? -10.645 14.085 -17.875 1.00 53.19 129 GLY A O 1
ATOM 998 N N . GLY A 1 130 ? -11.468 12.702 -16.308 1.00 52.84 130 GLY A N 1
ATOM 999 C CA . GLY A 1 130 ? -12.787 12.480 -16.898 1.00 52.84 130 GLY A CA 1
ATOM 1000 C C . GLY A 1 130 ? -13.916 13.295 -16.268 1.00 52.84 130 GLY A C 1
ATOM 1001 O O . GLY A 1 130 ? -15.076 12.907 -16.408 1.00 52.84 130 GLY A O 1
ATOM 1002 N N . VAL A 1 131 ? -13.625 14.399 -15.570 1.00 56.66 131 VAL A N 1
ATOM 1003 C CA . VAL A 1 131 ? -14.680 15.327 -15.134 1.00 56.66 131 VAL A CA 1
ATOM 1004 C C . VAL A 1 131 ? -15.252 16.000 -16.380 1.00 56.66 131 VAL A C 1
ATOM 1006 O O . VAL A 1 131 ? -14.728 16.998 -16.875 1.00 56.66 131 VAL A O 1
ATOM 1009 N N . LYS A 1 132 ? -16.329 15.426 -16.924 1.00 60.16 132 LYS A N 1
ATOM 1010 C CA . LYS A 1 132 ? -17.134 16.075 -17.958 1.00 60.16 132 LYS A CA 1
ATOM 1011 C C . LYS A 1 132 ? -17.643 17.381 -17.357 1.00 60.16 132 LYS A C 1
ATOM 1013 O O . LYS A 1 132 ? -18.387 17.350 -16.380 1.00 60.16 132 LYS A O 1
ATOM 1018 N N . LYS A 1 133 ? -17.220 18.518 -17.913 1.00 60.00 133 LYS A N 1
ATOM 1019 C CA . LYS A 1 133 ? -17.809 19.817 -17.583 1.00 60.00 133 LYS A CA 1
ATOM 1020 C C . LYS A 1 133 ? -19.291 19.731 -17.930 1.00 60.00 133 LYS A C 1
ATOM 1022 O O . LYS A 1 133 ? -19.650 19.703 -19.104 1.00 60.00 133 LYS A O 1
ATOM 1027 N N . VAL A 1 134 ? -20.134 19.603 -16.916 1.00 62.56 134 VAL A N 1
ATOM 1028 C CA . VAL A 1 134 ? -21.578 19.694 -17.093 1.00 62.56 134 VAL A CA 1
ATOM 1029 C C . VAL A 1 134 ? -21.877 21.175 -17.298 1.00 62.56 134 VAL A C 1
ATOM 1031 O O . VAL A 1 134 ? -21.475 21.996 -16.476 1.00 62.56 134 VAL A O 1
ATOM 1034 N N . ASN A 1 135 ? -22.545 21.529 -18.398 1.00 61.00 135 ASN A N 1
ATOM 1035 C CA . ASN A 1 135 ? -23.049 22.887 -18.628 1.00 61.00 135 ASN A CA 1
ATOM 1036 C C . ASN A 1 135 ? -24.346 23.122 -17.832 1.00 61.00 135 ASN A C 1
ATOM 1038 O O . ASN A 1 135 ? -25.332 23.637 -18.346 1.00 61.00 135 ASN A O 1
ATOM 1042 N N . GLU A 1 136 ? -24.368 22.654 -16.590 1.00 69.88 136 GLU A N 1
ATOM 1043 C CA . GLU A 1 136 ? -25.425 22.930 -15.635 1.00 69.88 136 GLU A CA 1
ATOM 1044 C C . GLU A 1 136 ? -24.790 23.732 -14.516 1.00 69.88 136 GLU A C 1
ATOM 1046 O O . GLU A 1 136 ? -23.735 23.383 -13.978 1.00 69.88 136 GLU A O 1
ATOM 1051 N N . GLN A 1 137 ? -25.423 24.849 -14.191 1.00 62.00 137 GLN A N 1
ATOM 1052 C CA . GLN A 1 137 ? -24.938 25.725 -13.148 1.00 62.00 137 GLN A CA 1
ATOM 1053 C C . GLN A 1 137 ? -25.015 25.002 -11.797 1.00 62.00 137 GLN A C 1
ATOM 1055 O O . GLN A 1 137 ? -26.038 24.406 -11.451 1.00 62.00 137 GLN A O 1
ATOM 1060 N N . CYS A 1 138 ? -23.931 25.058 -11.017 1.00 59.91 138 CYS A N 1
ATOM 1061 C CA . CYS A 1 138 ? -23.934 24.560 -9.645 1.00 59.91 138 CYS A CA 1
ATOM 1062 C C . CYS A 1 138 ? -25.085 25.220 -8.878 1.00 59.91 138 CYS A C 1
ATOM 1064 O O . CYS A 1 138 ? -25.087 26.436 -8.704 1.00 59.91 138 CYS A O 1
ATOM 1066 N N . LYS A 1 139 ? -26.017 24.422 -8.337 1.00 63.84 139 LYS A N 1
ATOM 1067 C CA . LYS A 1 139 ? -27.131 24.926 -7.506 1.00 63.84 139 LYS A CA 1
ATOM 1068 C C . LYS A 1 139 ? -26.658 25.753 -6.297 1.00 63.84 139 LYS A C 1
ATOM 1070 O O . LYS A 1 139 ? -27.443 26.491 -5.714 1.00 63.84 139 LYS A O 1
ATOM 1075 N N . THR A 1 140 ? -25.382 25.632 -5.931 1.00 60.72 140 THR A N 1
ATOM 1076 C CA . THR A 1 140 ? -24.742 26.314 -4.798 1.00 60.72 140 THR A CA 1
ATOM 1077 C C . THR A 1 140 ? -24.072 27.649 -5.168 1.00 60.72 140 THR A C 1
ATOM 1079 O O . THR A 1 140 ? -23.775 28.426 -4.267 1.00 60.72 140 THR A O 1
ATOM 1082 N N . PHE A 1 141 ? -23.837 27.949 -6.453 1.00 55.38 141 PHE A N 1
ATOM 1083 C CA . PHE A 1 141 ? -23.148 29.174 -6.888 1.00 55.38 141 PHE A CA 1
ATOM 1084 C C . PHE A 1 141 ? -23.876 29.852 -8.061 1.00 55.38 141 PHE A C 1
ATOM 1086 O O . PHE A 1 141 ? -23.887 29.354 -9.186 1.00 55.38 141 PHE A O 1
ATOM 1093 N N . SER A 1 142 ? -24.457 31.025 -7.794 1.00 53.97 142 SER A N 1
ATOM 1094 C CA . SER A 1 142 ? -24.947 31.949 -8.825 1.00 53.97 142 SER A CA 1
ATOM 1095 C C . SER A 1 142 ? -23.777 32.729 -9.443 1.00 53.97 142 SER A C 1
ATOM 1097 O O . SER A 1 142 ? -22.786 32.995 -8.763 1.00 53.97 142 SER A O 1
ATOM 1099 N N . TRP A 1 143 ? -23.905 33.132 -10.714 1.00 56.00 143 TRP A N 1
ATOM 1100 C CA . TRP A 1 143 ? -22.922 33.929 -11.476 1.00 56.00 143 TRP A CA 1
ATOM 1101 C C . TRP A 1 143 ? -22.495 35.222 -10.751 1.00 56.00 143 TRP A C 1
ATOM 1103 O O . TRP A 1 143 ? -21.409 35.744 -10.978 1.00 56.00 143 TRP A O 1
ATOM 1113 N N . ASN A 1 144 ? -23.311 35.692 -9.806 1.00 57.25 144 ASN A N 1
ATOM 1114 C CA . ASN A 1 144 ? -23.116 36.945 -9.079 1.00 57.25 144 ASN A CA 1
ATOM 1115 C C . ASN A 1 144 ? -22.287 36.784 -7.786 1.00 57.25 144 ASN A C 1
ATOM 1117 O O . ASN A 1 144 ? -22.246 37.699 -6.970 1.00 57.25 144 ASN A O 1
ATOM 1121 N N . GLY A 1 145 ? -21.684 35.614 -7.540 1.00 51.53 145 GLY A N 1
ATOM 1122 C CA . GLY A 1 145 ? -20.803 35.389 -6.384 1.00 51.53 145 GLY A CA 1
ATOM 1123 C C . GLY A 1 145 ? -21.500 35.321 -5.017 1.00 51.53 145 GLY A C 1
ATOM 1124 O O . GLY A 1 145 ? -20.827 35.288 -3.990 1.00 51.53 145 GLY A O 1
ATOM 1125 N N . ILE A 1 146 ? -22.835 35.265 -4.969 1.00 52.72 146 ILE A N 1
ATOM 1126 C CA . ILE A 1 146 ? -23.578 35.138 -3.708 1.00 52.72 146 ILE A CA 1
ATOM 1127 C C . ILE A 1 146 ? -23.623 33.664 -3.297 1.00 52.72 146 ILE A C 1
ATOM 1129 O O . ILE A 1 146 ? -24.286 32.840 -3.931 1.00 52.72 146 ILE A O 1
ATOM 1133 N N . VAL A 1 147 ? -22.920 33.340 -2.213 1.00 49.31 147 VAL A N 1
ATOM 1134 C CA . VAL A 1 147 ? -22.970 32.028 -1.564 1.00 49.31 147 VAL A CA 1
ATOM 1135 C C . VAL A 1 147 ? -24.225 31.965 -0.695 1.00 49.31 147 VAL A C 1
ATOM 1137 O O . VAL A 1 147 ? -24.300 32.615 0.348 1.00 49.31 147 VAL A O 1
ATOM 1140 N N . PHE A 1 148 ? -25.204 31.141 -1.073 1.00 44.34 148 PHE A N 1
ATOM 1141 C CA . PHE A 1 148 ? -26.234 30.709 -0.127 1.00 44.34 148 PHE A CA 1
ATOM 1142 C C . PHE A 1 148 ? -25.599 29.702 0.838 1.00 44.34 148 PHE A C 1
ATOM 1144 O O . PHE A 1 148 ? -25.579 28.497 0.595 1.00 44.34 148 PHE A O 1
ATOM 1151 N N . LEU A 1 149 ? -25.047 30.209 1.943 1.00 41.62 149 LEU A N 1
ATOM 1152 C CA . LEU A 1 149 ? -24.578 29.408 3.071 1.00 41.62 149 LEU A CA 1
ATOM 1153 C C . LEU A 1 149 ? -25.771 28.693 3.726 1.00 41.62 149 LEU A C 1
ATOM 1155 O O . LEU A 1 149 ? -26.292 29.124 4.753 1.00 41.62 149 LEU A O 1
ATOM 1159 N N . LYS A 1 150 ? -26.185 27.545 3.183 1.00 42.59 150 LYS A N 1
ATOM 1160 C CA . LYS A 1 150 ? -26.737 26.494 4.040 1.00 42.59 150 LYS A CA 1
ATOM 1161 C C . LYS A 1 150 ? -25.552 25.771 4.663 1.00 42.59 150 LYS A C 1
ATOM 1163 O O . LYS A 1 150 ? -24.807 25.071 3.987 1.00 42.59 150 LYS A O 1
ATOM 1168 N N . ARG A 1 151 ? -25.362 26.022 5.961 1.00 45.16 151 ARG A N 1
ATOM 1169 C CA . ARG A 1 151 ? -24.425 25.327 6.847 1.00 45.16 151 ARG A CA 1
ATOM 1170 C C . ARG A 1 151 ? -24.478 23.814 6.614 1.00 45.16 151 ARG A C 1
ATOM 1172 O O . ARG A 1 151 ? -25.342 23.151 7.169 1.00 45.16 151 ARG A O 1
ATOM 1179 N N . THR A 1 152 ? -23.500 23.284 5.895 1.00 41.94 152 THR A N 1
ATOM 1180 C CA . THR A 1 152 ? -22.944 21.946 6.117 1.00 41.94 152 THR A CA 1
ATOM 1181 C C . THR A 1 152 ? -21.486 22.000 5.689 1.00 41.94 152 THR A C 1
ATOM 1183 O O . THR A 1 152 ? -21.182 22.361 4.554 1.00 41.94 152 THR A O 1
ATOM 1186 N N . GLY A 1 153 ? -20.590 21.739 6.639 1.00 47.97 153 GLY A N 1
ATOM 1187 C CA . GLY A 1 153 ? -19.155 21.924 6.485 1.00 47.97 153 GLY A CA 1
ATOM 1188 C C . GLY A 1 153 ? -18.565 21.044 5.392 1.00 47.97 153 GLY A C 1
ATOM 1189 O O . GLY A 1 153 ? -18.512 19.831 5.536 1.00 47.97 153 GLY A O 1
ATOM 1190 N N . PHE A 1 154 ? -18.074 21.681 4.336 1.00 39.75 154 PHE A N 1
ATOM 1191 C CA . PHE A 1 154 ? -17.026 21.152 3.476 1.00 39.75 154 PHE A CA 1
ATOM 1192 C C . PHE A 1 154 ? -16.168 22.341 3.045 1.00 39.75 154 PHE A C 1
ATOM 1194 O O . PHE A 1 154 ? -16.615 23.222 2.312 1.00 39.75 154 PHE A O 1
ATOM 1201 N N . ALA A 1 155 ? -14.951 22.410 3.582 1.00 36.97 155 ALA A N 1
ATOM 1202 C CA . ALA A 1 155 ? -13.976 23.418 3.208 1.00 36.97 155 ALA A CA 1
ATOM 1203 C C . ALA A 1 155 ? -13.460 23.099 1.799 1.00 36.97 155 ALA A C 1
ATOM 1205 O O . ALA A 1 155 ? -12.679 22.168 1.617 1.00 36.97 155 ALA A O 1
ATOM 1206 N N . TYR A 1 156 ? -13.891 23.871 0.804 1.00 41.97 156 TYR A N 1
ATOM 1207 C CA . TYR A 1 156 ? -13.210 23.932 -0.482 1.00 41.97 156 TYR A CA 1
ATOM 1208 C C . TYR A 1 156 ? -12.318 25.173 -0.491 1.00 41.97 156 TYR A C 1
ATOM 1210 O O . TYR A 1 156 ? -12.807 26.300 -0.532 1.00 41.97 156 TYR A O 1
ATOM 1218 N N . LEU A 1 157 ? -11.001 24.963 -0.447 1.00 38.94 157 LEU A N 1
ATOM 1219 C CA . LEU A 1 157 ? -10.024 25.989 -0.805 1.00 38.94 157 LEU A CA 1
ATOM 1220 C C . LEU A 1 157 ? -10.078 26.178 -2.324 1.00 38.94 157 LEU A C 1
ATOM 1222 O O . LEU A 1 157 ? -9.440 25.437 -3.069 1.00 38.94 157 LEU A O 1
ATOM 1226 N N . PHE A 1 158 ? -10.849 27.161 -2.787 1.00 42.94 158 PHE A N 1
ATOM 1227 C CA . PHE A 1 158 ? -10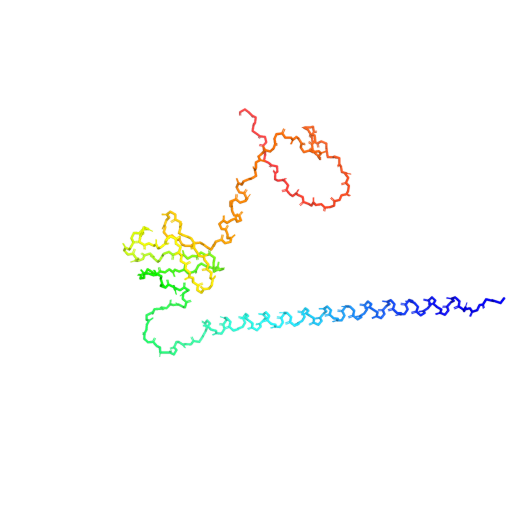.752 27.633 -4.164 1.00 42.94 158 PHE A CA 1
ATOM 1228 C C . PHE A 1 158 ? -9.731 28.767 -4.239 1.00 42.94 158 PHE A C 1
ATOM 1230 O O . PHE A 1 158 ? -9.914 29.842 -3.672 1.00 42.94 158 PHE A O 1
ATOM 1237 N N . ASN A 1 159 ? -8.630 28.476 -4.932 1.00 36.50 159 ASN A N 1
ATOM 1238 C CA . ASN A 1 159 ? -7.617 29.441 -5.332 1.00 36.50 159 ASN A CA 1
ATOM 1239 C C . ASN A 1 159 ? -8.257 30.476 -6.272 1.00 36.50 159 ASN A C 1
ATOM 1241 O O . ASN A 1 159 ? -8.732 30.125 -7.353 1.00 36.50 159 ASN A O 1
ATOM 1245 N N . TYR A 1 160 ? -8.262 31.740 -5.850 1.00 43.00 160 TYR A N 1
ATOM 1246 C CA . TYR A 1 160 ? -8.565 32.894 -6.692 1.00 43.00 160 TYR A CA 1
ATOM 1247 C C . TYR A 1 160 ? -7.469 33.015 -7.761 1.00 43.00 160 TYR A C 1
ATOM 1249 O O . TYR A 1 160 ? -6.383 33.517 -7.479 1.00 43.00 160 TYR A O 1
ATOM 1257 N N . PHE A 1 161 ? -7.728 32.557 -8.987 1.00 36.59 161 PHE A N 1
ATOM 1258 C CA . PHE A 1 161 ? -6.895 32.939 -10.125 1.00 36.59 161 PHE A CA 1
ATOM 1259 C C . PHE A 1 161 ? -7.454 34.227 -10.730 1.00 36.59 161 PHE A C 1
ATOM 1261 O O . PHE A 1 161 ? -8.470 34.226 -11.417 1.00 36.59 161 PHE A O 1
ATOM 1268 N N . SER A 1 162 ? -6.790 35.314 -10.334 1.00 35.19 162 SER A N 1
ATOM 1269 C CA . SER A 1 162 ? -6.588 36.592 -11.015 1.00 35.19 162 SER A CA 1
ATOM 1270 C C . SER A 1 162 ? -7.396 36.835 -12.292 1.00 35.19 162 SER A C 1
ATOM 1272 O O . SER A 1 162 ? -7.211 36.170 -13.310 1.00 35.19 162 SER A O 1
ATOM 1274 N N . LEU A 1 163 ? -8.189 37.908 -12.246 1.00 38.19 163 LEU A N 1
ATOM 1275 C CA . LEU A 1 163 ? -8.555 38.705 -13.410 1.00 38.19 163 LEU A CA 1
ATOM 1276 C C . LEU A 1 163 ? -7.306 38.993 -14.257 1.00 38.19 163 LEU A C 1
ATOM 1278 O O . LEU A 1 163 ? -6.320 39.524 -13.747 1.00 38.19 163 LEU A O 1
ATOM 1282 N N . ALA A 1 164 ? -7.374 38.670 -15.544 1.00 32.34 164 ALA A N 1
ATOM 1283 C CA . ALA A 1 164 ? -6.604 39.341 -16.577 1.00 32.34 164 ALA A CA 1
ATOM 1284 C C . ALA A 1 164 ? -7.632 40.022 -17.485 1.00 32.34 164 ALA A C 1
ATOM 1286 O O . ALA A 1 164 ? -8.410 39.363 -18.175 1.00 32.34 164 ALA A O 1
ATOM 1287 N N . VAL A 1 165 ? -7.690 41.343 -17.370 1.00 34.84 165 VAL A N 1
ATOM 1288 C CA . VAL A 1 165 ? -8.468 42.253 -18.204 1.00 34.84 165 VAL A CA 1
ATOM 1289 C C . VAL A 1 165 ? -7.429 43.105 -18.929 1.00 34.84 165 VAL A C 1
ATOM 1291 O O . VAL A 1 165 ? -6.645 43.773 -18.259 1.00 34.84 165 VAL A O 1
ATOM 1294 N N . TRP A 1 166 ? -7.508 43.039 -20.264 1.00 38.69 166 TRP A N 1
ATOM 1295 C CA . TRP A 1 166 ? -6.764 43.747 -21.320 1.00 38.69 166 TRP A CA 1
ATOM 1296 C C . TRP A 1 166 ? -5.330 43.296 -21.603 1.00 38.69 166 TRP A C 1
ATOM 1298 O O . TRP A 1 166 ? -4.433 43.500 -20.761 1.00 38.69 166 TRP A O 1
#